Protein AF-A0A8T6NS29-F1 (afdb_monomer_lite)

Radius of gyration: 15.3 Å; chains: 1; bounding box: 45×23×34 Å

Sequence (84 aa):
MNTSSFDVVIVGAGAAGVGCGVVLRDLDVERFTLLDQHAVGASFQRWPEELRLLTPSFPSNAFGVLDLNAFGLSASRAFSLRCA

Secondary structure (DSSP, 8-state):
------SEEEE--SHHHHHHHHHHHHTT--SEEEE-SS-TTHHHHTS-TT---SSPP--GGGGT---TT-SSTT--HHHHTT--

Structure (mmCIF, N/CA/C/O backbone):
data_AF-A0A8T6NS29-F1
#
_entry.id   AF-A0A8T6NS29-F1
#
loop_
_atom_site.group_PDB
_atom_site.id
_atom_site.type_symbol
_atom_site.label_atom_id
_atom_site.label_alt_id
_atom_site.label_comp_id
_atom_site.label_asym_id
_atom_site.label_entity_id
_atom_site.label_seq_id
_atom_site.pdbx_PDB_ins_code
_atom_site.Cartn_x
_atom_site.Cartn_y
_atom_site.Cartn_z
_atom_site.occupancy
_atom_site.B_iso_or_equiv
_atom_site.auth_seq_id
_atom_site.auth_comp_id
_atom_site.auth_asym_id
_atom_site.auth_atom_id
_atom_site.pdbx_PDB_model_num
ATOM 1 N N . MET A 1 1 ? -29.764 -13.870 6.130 1.00 44.41 1 MET A N 1
ATOM 2 C CA . MET A 1 1 ? -28.515 -13.312 5.568 1.00 44.41 1 MET A CA 1
ATOM 3 C C . MET A 1 1 ? -27.891 -12.465 6.658 1.00 44.41 1 MET A C 1
ATOM 5 O O . MET A 1 1 ? -28.577 -11.591 7.165 1.00 44.41 1 MET A O 1
ATOM 9 N N . ASN A 1 2 ? -26.680 -12.795 7.106 1.00 50.09 2 ASN A N 1
ATOM 10 C CA . ASN A 1 2 ? -26.013 -12.032 8.157 1.00 50.09 2 ASN A CA 1
ATOM 11 C C . ASN A 1 2 ? -25.400 -10.790 7.500 1.00 50.09 2 ASN A C 1
ATOM 13 O O . ASN A 1 2 ? -24.437 -10.912 6.744 1.00 50.09 2 ASN A O 1
ATOM 17 N N . THR A 1 3 ? -26.011 -9.623 7.687 1.00 61.03 3 THR A N 1
ATOM 18 C CA . THR A 1 3 ? -25.521 -8.376 7.092 1.00 61.03 3 THR A CA 1
ATOM 19 C C . THR A 1 3 ? -24.368 -7.870 7.948 1.00 61.03 3 THR A C 1
ATOM 21 O O . THR A 1 3 ? -24.562 -7.064 8.854 1.00 61.03 3 THR A O 1
ATOM 24 N N . SER A 1 4 ? -23.163 -8.388 7.707 1.00 70.50 4 SER A N 1
ATOM 25 C CA . SER A 1 4 ? -21.951 -7.816 8.288 1.00 70.50 4 SER A CA 1
ATOM 26 C C . SER A 1 4 ? -21.827 -6.380 7.785 1.00 70.50 4 SER A C 1
ATOM 28 O O . SER A 1 4 ? -21.490 -6.142 6.628 1.00 70.50 4 SER A O 1
ATOM 30 N N . SER A 1 5 ? -22.186 -5.422 8.636 1.00 87.81 5 SER A N 1
ATOM 31 C CA . SER A 1 5 ? -22.067 -4.005 8.317 1.00 87.81 5 SER A CA 1
ATOM 32 C C . SER A 1 5 ? -20.597 -3.615 8.419 1.00 87.81 5 SER A C 1
ATOM 34 O O . SER A 1 5 ? -19.959 -3.886 9.439 1.00 87.81 5 SER A O 1
ATOM 36 N N . PHE A 1 6 ? -20.082 -2.947 7.395 1.00 94.25 6 PHE A N 1
ATOM 37 C CA . PHE A 1 6 ? -18.795 -2.259 7.438 1.00 94.25 6 PHE A CA 1
ATOM 38 C C . PHE A 1 6 ? -19.038 -0.764 7.635 1.00 94.2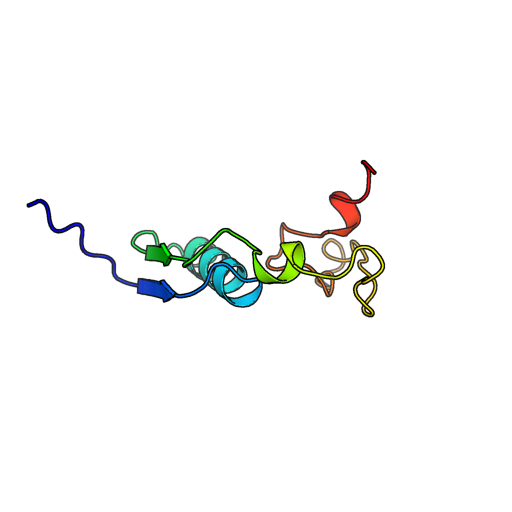5 6 PHE A C 1
ATOM 40 O O . PHE A 1 6 ? -20.037 -0.239 7.144 1.00 94.25 6 PHE A O 1
ATOM 47 N N . ASP A 1 7 ? -18.138 -0.099 8.350 1.00 94.69 7 ASP A N 1
ATOM 48 C CA . ASP A 1 7 ? -18.139 1.359 8.503 1.00 94.69 7 ASP A CA 1
ATOM 49 C C . ASP A 1 7 ? -17.473 2.029 7.295 1.00 94.69 7 ASP A C 1
ATOM 51 O O . ASP A 1 7 ? -17.854 3.127 6.894 1.00 94.69 7 ASP A O 1
ATOM 55 N N . VAL A 1 8 ? -16.507 1.339 6.673 1.00 97.06 8 VAL A N 1
ATOM 56 C CA . VAL A 1 8 ? -15.803 1.803 5.473 1.00 97.06 8 VAL A CA 1
ATOM 57 C C . VAL A 1 8 ? -15.639 0.660 4.470 1.00 97.06 8 VAL A C 1
ATOM 59 O O . VAL A 1 8 ? -15.270 -0.460 4.826 1.00 97.06 8 VAL A O 1
ATOM 62 N N . VAL A 1 9 ? -15.869 0.957 3.192 1.00 97.19 9 VAL A N 1
ATOM 63 C CA . VAL A 1 9 ? -15.563 0.057 2.073 1.00 97.19 9 VAL A CA 1
ATOM 64 C C . VAL A 1 9 ? -14.596 0.766 1.135 1.00 97.19 9 VAL A C 1
ATOM 66 O O . VAL A 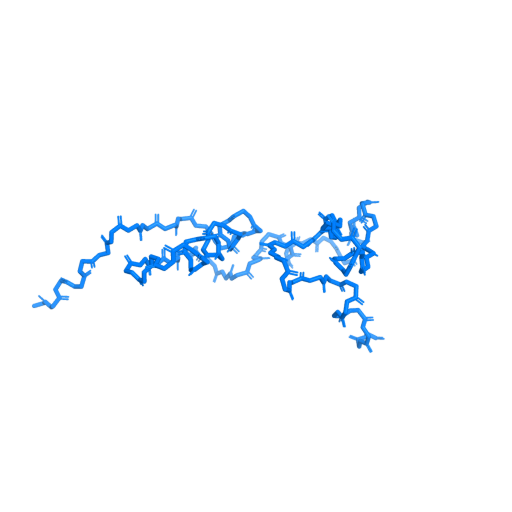1 9 ? -14.919 1.814 0.579 1.00 97.19 9 VAL A O 1
ATOM 69 N N . ILE A 1 10 ? -13.413 0.186 0.946 1.00 97.69 10 ILE A N 1
ATOM 70 C CA . ILE A 1 10 ? -12.418 0.663 -0.015 1.00 97.69 10 ILE A CA 1
ATOM 71 C C . ILE A 1 10 ? -12.611 -0.110 -1.321 1.00 97.69 10 ILE A C 1
ATOM 73 O O . ILE A 1 10 ? -12.522 -1.337 -1.341 1.00 97.69 10 ILE A O 1
ATOM 77 N N . VAL A 1 11 ? -12.854 0.605 -2.419 1.00 97.75 11 VAL A N 1
ATOM 78 C CA . VAL A 1 11 ? -12.994 0.012 -3.756 1.00 97.75 11 VAL A CA 1
ATOM 79 C C . VAL A 1 11 ? -11.700 0.230 -4.542 1.00 97.75 11 VAL A C 1
ATOM 81 O O . VAL A 1 11 ? -11.377 1.348 -4.935 1.00 97.75 11 VAL A O 1
ATOM 84 N N . GLY A 1 12 ? -10.967 -0.859 -4.763 1.00 97.44 12 GLY A N 1
ATOM 85 C CA . GLY A 1 12 ? -9.684 -0.937 -5.456 1.00 97.44 12 GLY A CA 1
ATOM 86 C C . GLY A 1 12 ? -8.537 -1.343 -4.525 1.00 97.44 12 GLY A C 1
ATOM 87 O O . GLY A 1 12 ? -8.171 -0.601 -3.617 1.00 97.44 12 GLY A O 1
ATOM 88 N N . ALA A 1 13 ? -7.892 -2.480 -4.799 1.00 96.50 13 ALA A N 1
ATOM 89 C CA . ALA A 1 13 ? -6.704 -2.992 -4.101 1.00 96.50 13 ALA A CA 1
ATOM 90 C C . ALA A 1 13 ? -5.391 -2.543 -4.763 1.00 96.50 13 ALA A C 1
ATOM 92 O O . ALA A 1 13 ? -4.415 -3.296 -4.838 1.00 96.50 13 ALA A O 1
ATOM 93 N N . GLY A 1 14 ? -5.361 -1.314 -5.279 1.00 95.19 14 GLY A N 1
ATOM 94 C CA . GLY A 1 14 ? -4.132 -0.667 -5.738 1.00 95.19 14 GLY A CA 1
ATOM 95 C C . GLY A 1 14 ? -3.298 -0.121 -4.574 1.00 95.19 14 GLY A C 1
ATOM 96 O O . GLY A 1 14 ? -3.696 -0.212 -3.415 1.00 95.19 14 GLY A O 1
ATOM 97 N N . ALA A 1 15 ? -2.163 0.516 -4.884 1.00 93.75 15 ALA A N 1
ATOM 98 C CA . ALA A 1 15 ? -1.300 1.132 -3.869 1.00 93.75 15 ALA A CA 1
ATOM 99 C C . ALA A 1 15 ? -2.064 2.124 -2.970 1.00 93.75 15 ALA A C 1
ATOM 101 O O . ALA A 1 15 ? -1.905 2.095 -1.754 1.00 93.75 15 ALA A O 1
ATOM 102 N N . ALA A 1 16 ? -2.946 2.938 -3.561 1.00 94.94 16 ALA A N 1
ATOM 103 C CA . ALA A 1 16 ? -3.776 3.886 -2.823 1.00 94.94 16 ALA A CA 1
ATOM 104 C C . ALA A 1 16 ? -4.752 3.187 -1.863 1.00 94.94 16 ALA A C 1
ATOM 106 O O . ALA A 1 16 ? -4.779 3.511 -0.682 1.00 94.94 16 ALA A O 1
ATOM 107 N N . GLY A 1 17 ? -5.516 2.199 -2.342 1.00 96.19 17 GLY A N 1
ATOM 108 C CA . GLY A 1 17 ? -6.500 1.510 -1.507 1.00 96.19 17 GLY A CA 1
ATOM 109 C C . GLY A 1 17 ? -5.860 0.713 -0.373 1.00 96.19 17 GLY A C 1
ATOM 110 O O . GLY A 1 17 ? -6.320 0.788 0.764 1.00 96.19 17 GLY A O 1
ATOM 111 N N . VAL A 1 18 ? -4.756 0.013 -0.653 1.00 94.75 18 VAL A N 1
ATOM 112 C CA . VAL A 1 18 ? -3.984 -0.682 0.389 1.00 94.75 18 VAL A CA 1
ATOM 113 C C . VAL A 1 18 ? -3.440 0.320 1.410 1.00 94.75 18 VAL A C 1
ATOM 115 O O . VAL A 1 18 ? -3.582 0.083 2.606 1.00 94.75 18 VAL A O 1
ATOM 118 N N . GLY A 1 19 ? -2.892 1.456 0.964 1.00 93.75 19 GLY A N 1
ATOM 119 C CA . GLY A 1 19 ? -2.421 2.519 1.857 1.00 93.75 19 GLY A CA 1
ATOM 120 C C . GLY A 1 19 ? -3.529 3.090 2.747 1.00 93.75 19 GLY A C 1
ATOM 121 O O . GLY A 1 19 ? -3.335 3.234 3.951 1.00 93.75 19 GLY A O 1
ATOM 122 N N . CYS A 1 20 ? -4.725 3.328 2.197 1.00 95.44 20 CYS A N 1
ATOM 123 C CA . CYS A 1 20 ? -5.892 3.715 2.992 1.00 95.44 20 CYS A CA 1
ATOM 124 C C . CYS A 1 20 ? -6.245 2.653 4.042 1.00 95.44 20 CYS A C 1
ATOM 126 O O . CYS A 1 20 ? -6.509 3.001 5.187 1.00 95.44 20 CYS A O 1
ATOM 128 N N . GLY A 1 21 ? -6.211 1.367 3.680 1.00 94.94 21 GLY A N 1
ATOM 129 C CA . GLY A 1 21 ? -6.460 0.273 4.622 1.00 94.94 21 GLY A CA 1
ATOM 130 C C . GLY A 1 21 ? -5.428 0.201 5.751 1.00 94.94 21 GLY A C 1
ATOM 131 O O . GLY A 1 21 ? -5.797 -0.052 6.895 1.00 94.94 21 GLY A O 1
ATOM 132 N N . VAL A 1 22 ? -4.151 0.469 5.456 1.00 93.06 22 VAL A N 1
ATOM 133 C CA . VAL A 1 22 ? -3.100 0.577 6.484 1.00 93.06 22 VAL A CA 1
ATOM 134 C C . VAL A 1 22 ? -3.403 1.729 7.437 1.00 93.06 22 VAL A C 1
ATOM 136 O O . VAL A 1 22 ? -3.418 1.514 8.641 1.00 93.06 22 VAL A O 1
ATOM 139 N N . VAL A 1 23 ? -3.735 2.913 6.917 1.00 93.31 23 VAL A N 1
ATOM 140 C CA . VAL A 1 23 ? -4.063 4.078 7.758 1.00 93.31 23 VAL A CA 1
ATOM 141 C C . VAL A 1 23 ? -5.295 3.823 8.627 1.00 93.31 23 VAL A C 1
ATOM 143 O O . VAL A 1 23 ? -5.285 4.168 9.801 1.00 93.31 23 VAL A O 1
ATOM 146 N N . LEU A 1 24 ? -6.349 3.200 8.088 1.00 94.69 24 LEU A N 1
ATOM 147 C CA . LEU A 1 24 ? -7.532 2.843 8.881 1.00 94.69 24 LEU A CA 1
ATOM 148 C C . LEU A 1 24 ? -7.172 1.899 10.030 1.00 94.69 24 LEU A C 1
ATOM 150 O O . LEU A 1 24 ? -7.630 2.102 11.151 1.00 94.69 24 LEU A O 1
ATOM 154 N N . ARG A 1 25 ? -6.310 0.913 9.765 1.00 92.00 25 ARG A N 1
ATOM 155 C CA . ARG A 1 25 ? -5.808 0.005 10.796 1.00 92.00 25 ARG A CA 1
ATOM 156 C C . ARG A 1 25 ? -4.949 0.727 11.839 1.00 92.00 25 ARG A C 1
ATOM 158 O O . ARG A 1 25 ? -5.108 0.447 13.018 1.00 92.00 25 ARG A O 1
ATOM 165 N N . ASP A 1 26 ? -4.078 1.642 11.420 1.00 90.81 26 ASP A N 1
ATOM 166 C CA . ASP A 1 26 ? -3.229 2.437 12.321 1.00 90.81 26 ASP A CA 1
ATOM 167 C C . ASP A 1 26 ? -4.050 3.408 13.198 1.00 90.81 26 ASP A C 1
ATOM 169 O O . ASP A 1 26 ? -3.578 3.844 14.245 1.00 90.81 26 ASP A O 1
ATOM 173 N N . LEU A 1 27 ? -5.276 3.742 12.778 1.00 93.50 27 LEU A N 1
ATOM 174 C CA . LEU A 1 27 ? -6.251 4.553 13.519 1.00 93.50 27 LEU A CA 1
ATOM 175 C C . LEU A 1 27 ? -7.261 3.711 14.325 1.00 93.50 27 LEU A C 1
ATOM 177 O O . LEU A 1 27 ? -8.287 4.246 14.747 1.00 93.50 27 LEU A O 1
ATOM 181 N N . ASP A 1 28 ? -7.012 2.409 14.503 1.00 93.94 28 ASP A N 1
ATOM 182 C CA . ASP A 1 28 ? -7.891 1.462 15.211 1.00 93.94 28 ASP A CA 1
ATOM 183 C C . ASP A 1 28 ? -9.322 1.358 14.632 1.00 93.94 28 ASP A C 1
ATOM 185 O O . ASP A 1 28 ? -10.283 0.992 15.315 1.00 93.94 28 ASP A O 1
ATOM 189 N N . VAL A 1 29 ? -9.494 1.637 13.335 1.00 94.88 29 VAL A N 1
ATOM 190 C CA . VAL A 1 29 ? -10.745 1.361 12.619 1.00 94.88 29 VAL A CA 1
ATOM 191 C C . VAL A 1 29 ? -10.713 -0.089 12.146 1.00 94.88 29 VAL A C 1
ATOM 193 O O . VAL A 1 29 ? -10.046 -0.415 11.172 1.00 94.88 29 VAL A O 1
ATOM 196 N N . GLU A 1 30 ? -11.444 -0.980 12.817 1.00 90.00 30 GLU A N 1
ATOM 197 C CA . GLU A 1 30 ? -11.403 -2.424 12.515 1.00 90.00 30 GLU A CA 1
ATOM 198 C C . GLU A 1 30 ? -12.476 -2.882 11.517 1.00 90.00 30 GLU A C 1
ATOM 200 O O . GLU A 1 30 ? -12.311 -3.870 10.801 1.00 90.00 30 GLU A O 1
ATOM 205 N N . ARG A 1 31 ? -13.602 -2.167 11.449 1.00 94.88 31 ARG A N 1
ATOM 206 C CA . ARG A 1 31 ? -14.779 -2.566 10.663 1.00 94.88 31 ARG A CA 1
ATOM 207 C C . ARG A 1 31 ? -14.739 -2.002 9.249 1.00 94.88 31 ARG A C 1
ATOM 209 O O . ARG A 1 31 ? -15.676 -1.340 8.803 1.00 94.88 31 ARG A O 1
ATOM 216 N N . PHE A 1 32 ? -13.671 -2.294 8.519 1.00 96.31 32 PHE A N 1
ATOM 217 C CA . PHE A 1 32 ? -13.575 -1.958 7.103 1.00 96.31 32 PHE A CA 1
ATOM 218 C C . PHE A 1 32 ? -13.263 -3.176 6.245 1.00 96.31 32 PHE A C 1
ATOM 220 O O . PHE A 1 32 ? -12.813 -4.218 6.722 1.00 96.31 32 PHE A O 1
ATOM 227 N N . THR A 1 33 ? -13.517 -3.039 4.950 1.00 96.00 33 THR A N 1
ATOM 228 C CA . THR A 1 33 ? -13.123 -4.036 3.960 1.00 96.00 33 THR A CA 1
ATOM 229 C C . THR A 1 33 ? -12.553 -3.366 2.722 1.00 96.00 33 THR A C 1
ATOM 231 O O . THR A 1 33 ? -12.807 -2.188 2.457 1.00 96.00 33 THR A O 1
ATOM 234 N N . LEU A 1 34 ? -11.774 -4.130 1.966 1.00 96.50 34 LEU A N 1
ATOM 235 C CA . LEU A 1 34 ? -11.177 -3.705 0.716 1.00 96.50 34 LEU A CA 1
ATOM 236 C C . LEU A 1 34 ? -11.568 -4.702 -0.375 1.00 96.50 34 LEU A C 1
ATOM 238 O O . LEU A 1 34 ? -11.374 -5.907 -0.218 1.00 96.50 34 LEU A O 1
ATOM 242 N N . LEU A 1 35 ? -12.110 -4.190 -1.477 1.00 96.75 35 LEU A 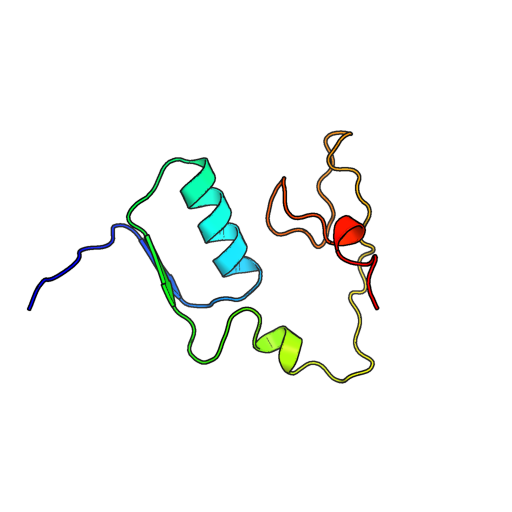N 1
ATOM 243 C CA . LEU A 1 35 ? -12.612 -4.984 -2.595 1.00 96.75 35 LEU A CA 1
ATOM 244 C C . LEU A 1 35 ? -11.882 -4.595 -3.877 1.00 96.75 35 LEU A C 1
ATOM 246 O O . LE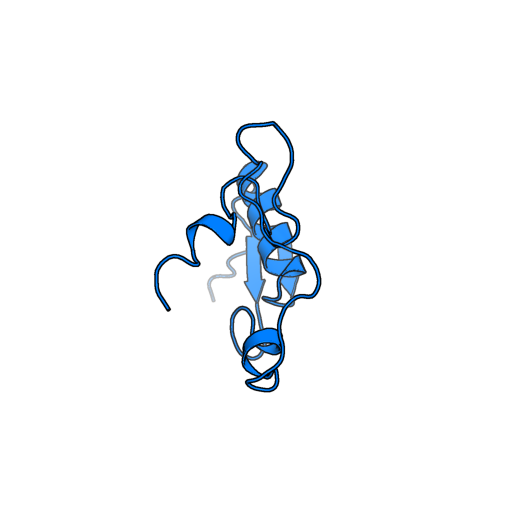U A 1 35 ? -11.736 -3.414 -4.167 1.00 96.75 35 LEU A O 1
ATOM 250 N N . ASP A 1 36 ? -11.472 -5.575 -4.675 1.00 97.31 36 ASP A N 1
ATOM 251 C CA . ASP A 1 36 ? -10.913 -5.351 -6.009 1.00 97.31 36 ASP A CA 1
ATOM 252 C C . ASP A 1 36 ? -11.550 -6.307 -7.007 1.00 97.31 36 ASP A C 1
ATOM 254 O O . ASP A 1 36 ? -11.882 -7.441 -6.671 1.00 97.31 36 ASP A O 1
ATOM 258 N N . GLN A 1 37 ? -11.715 -5.840 -8.240 1.00 96.44 37 GLN A N 1
ATOM 259 C CA . GLN A 1 37 ? -12.289 -6.632 -9.325 1.00 96.44 37 GLN A CA 1
ATOM 260 C C . GLN A 1 37 ? -11.412 -7.822 -9.748 1.00 96.44 37 GLN A C 1
ATOM 262 O O . GLN A 1 37 ? -11.928 -8.781 -10.319 1.00 96.44 37 GLN A O 1
ATOM 267 N N . HIS A 1 38 ? -10.097 -7.760 -9.518 1.00 96.75 38 HIS A N 1
ATOM 268 C CA . HIS A 1 38 ? -9.150 -8.775 -9.970 1.00 96.75 38 HIS A CA 1
ATOM 269 C C . HIS A 1 38 ? -8.317 -9.331 -8.816 1.00 96.75 38 HIS A C 1
ATOM 271 O O . HIS A 1 38 ? -8.478 -10.487 -8.439 1.00 96.75 38 HIS A O 1
ATOM 277 N N . ALA A 1 39 ? -7.384 -8.531 -8.299 1.00 95.44 39 ALA A N 1
ATOM 278 C CA . ALA A 1 39 ? -6.409 -8.944 -7.297 1.00 95.44 39 ALA A CA 1
ATOM 279 C C . ALA A 1 39 ? -5.683 -7.719 -6.727 1.00 95.44 39 ALA A C 1
ATOM 281 O O . ALA A 1 39 ? -5.615 -6.659 -7.354 1.00 95.44 39 ALA A O 1
ATOM 282 N N . VAL A 1 40 ? -5.056 -7.890 -5.563 1.00 94.44 40 VAL A N 1
ATOM 283 C CA . VAL A 1 40 ? -4.167 -6.874 -4.986 1.00 94.44 40 VAL A CA 1
ATOM 284 C C . VAL A 1 40 ? -3.051 -6.532 -5.971 1.00 94.44 40 VAL A C 1
ATOM 286 O O . VAL A 1 40 ? -2.330 -7.407 -6.447 1.00 94.44 40 VAL A O 1
ATOM 289 N N . GLY A 1 41 ? -2.907 -5.245 -6.285 1.00 93.88 41 GLY A N 1
ATOM 290 C CA . GLY A 1 41 ? -1.880 -4.759 -7.200 1.00 93.88 41 GLY A CA 1
ATOM 291 C C . GLY A 1 41 ? -2.061 -5.197 -8.657 1.00 93.88 41 GLY A C 1
ATOM 292 O O . GLY A 1 41 ? -1.086 -5.163 -9.405 1.00 93.88 41 GLY A O 1
ATOM 293 N N . ALA A 1 42 ? -3.272 -5.568 -9.092 1.00 96.56 42 ALA A N 1
ATOM 294 C CA . ALA A 1 42 ? -3.522 -6.062 -10.451 1.00 96.56 42 ALA A CA 1
ATOM 295 C C . ALA A 1 42 ? -2.994 -5.134 -11.567 1.00 96.56 42 ALA A C 1
ATOM 297 O O . ALA A 1 42 ? -2.574 -5.605 -12.620 1.00 96.56 42 ALA A O 1
ATOM 298 N N . SER A 1 43 ? -2.967 -3.813 -11.352 1.00 94.62 43 SER A N 1
ATOM 299 C CA . SER A 1 43 ? -2.372 -2.871 -12.313 1.00 94.62 43 SER A CA 1
ATOM 300 C C . SER A 1 43 ? -0.858 -3.036 -12.461 1.00 94.62 43 SER A C 1
ATOM 302 O O . SER A 1 43 ? -0.363 -2.932 -13.577 1.00 94.62 43 SER A O 1
ATOM 304 N N . PHE A 1 44 ? -0.138 -3.342 -11.377 1.00 94.31 44 PHE A N 1
ATOM 305 C CA . PHE A 1 44 ? 1.300 -3.629 -11.422 1.00 94.31 44 PHE A CA 1
ATOM 306 C C . PHE A 1 44 ? 1.587 -4.986 -12.069 1.00 94.31 44 PHE A C 1
ATOM 308 O O . PHE A 1 44 ? 2.566 -5.119 -12.787 1.00 94.31 44 PHE A O 1
ATOM 315 N N . GLN A 1 45 ? 0.722 -5.985 -11.861 1.00 93.75 45 GLN A N 1
ATOM 316 C CA . GLN A 1 45 ? 0.862 -7.307 -12.495 1.00 93.75 45 GLN A CA 1
ATOM 317 C C . GLN A 1 45 ? 0.702 -7.260 -14.021 1.00 93.75 45 GLN A C 1
ATOM 319 O O . GLN A 1 45 ? 1.186 -8.140 -14.719 1.00 93.75 45 GLN A O 1
ATOM 324 N N . ARG A 1 46 ? 0.011 -6.238 -14.536 1.00 96.00 46 ARG A N 1
ATOM 325 C CA . ARG A 1 46 ? -0.186 -6.002 -15.974 1.00 96.00 46 ARG A CA 1
ATOM 326 C C . ARG A 1 46 ? 0.852 -5.065 -16.585 1.00 96.00 46 ARG A C 1
ATOM 328 O O . ARG A 1 46 ? 0.707 -4.677 -17.743 1.00 96.00 46 ARG A O 1
ATOM 335 N N . TRP A 1 47 ? 1.849 -4.637 -15.818 1.00 96.38 47 TRP A N 1
ATOM 336 C CA . TRP A 1 47 ? 2.949 -3.873 -16.386 1.00 96.38 47 TRP A CA 1
ATOM 337 C C . TRP A 1 47 ? 3.739 -4.728 -17.383 1.00 96.38 47 TRP A C 1
ATOM 339 O O . TRP A 1 47 ? 3.880 -5.930 -17.156 1.00 96.38 47 TRP A O 1
ATOM 349 N N . PRO A 1 48 ? 4.273 -4.125 -18.464 1.00 97.50 48 PRO A N 1
ATOM 350 C CA . PRO A 1 48 ? 5.293 -4.778 -19.277 1.00 97.50 48 PRO A CA 1
ATOM 351 C C . PRO A 1 48 ? 6.442 -5.277 -18.397 1.00 97.50 48 PRO A C 1
ATOM 353 O O . PRO A 1 48 ? 6.778 -4.632 -17.397 1.00 97.50 48 PRO A O 1
ATOM 356 N N . GLU A 1 49 ? 7.058 -6.398 -18.771 1.00 94.38 49 GLU A N 1
ATOM 357 C CA . GLU A 1 49 ? 8.101 -7.050 -17.968 1.00 94.38 49 GLU A CA 1
ATOM 358 C C . GLU A 1 49 ? 9.315 -6.147 -17.712 1.00 94.38 49 GLU A C 1
ATOM 360 O O . GLU A 1 49 ? 10.018 -6.313 -16.710 1.00 94.38 49 GLU A O 1
ATOM 365 N N . GLU A 1 50 ? 9.553 -5.153 -18.568 1.00 96.06 50 GLU A N 1
ATOM 366 C CA . GLU A 1 50 ? 10.651 -4.192 -18.471 1.00 96.06 50 GLU A CA 1
ATOM 367 C C . GLU A 1 50 ? 10.316 -2.982 -17.594 1.00 96.06 50 GLU A C 1
ATOM 369 O O . GLU A 1 50 ? 11.223 -2.268 -17.160 1.00 96.06 50 GLU A O 1
ATOM 374 N N . LEU A 1 51 ? 9.034 -2.722 -17.313 1.00 95.94 51 LEU A N 1
ATOM 375 C CA . LEU A 1 51 ? 8.636 -1.500 -16.623 1.00 95.94 51 LEU A CA 1
ATOM 376 C C . LEU A 1 51 ? 9.085 -1.533 -15.155 1.00 95.94 51 LEU A C 1
ATOM 378 O O . LEU A 1 51 ? 8.894 -2.514 -14.429 1.00 95.94 51 LEU A O 1
ATOM 382 N N . ARG A 1 52 ? 9.705 -0.441 -14.705 1.00 92.75 52 ARG A N 1
ATOM 383 C CA . ARG A 1 52 ? 10.199 -0.250 -13.334 1.00 92.75 52 ARG A CA 1
ATOM 384 C C . ARG A 1 52 ? 9.713 1.091 -12.793 1.00 92.75 52 ARG A C 1
ATOM 386 O O . ARG A 1 52 ? 9.385 2.001 -13.551 1.00 92.75 52 ARG A O 1
ATOM 393 N N . LEU A 1 53 ? 9.680 1.212 -11.469 1.00 93.19 53 LEU A N 1
ATOM 394 C CA . LEU A 1 53 ? 9.420 2.488 -10.803 1.00 93.19 53 LEU A CA 1
ATOM 395 C C . LEU A 1 53 ? 10.570 3.463 -11.086 1.00 93.19 53 LEU A C 1
ATOM 397 O O . LEU A 1 53 ? 11.735 3.083 -10.993 1.00 93.19 53 LEU A O 1
ATOM 401 N N . LEU A 1 54 ? 10.235 4.714 -11.417 1.00 93.44 54 LEU A N 1
ATOM 402 C CA . LEU A 1 54 ? 11.222 5.779 -11.637 1.00 93.44 54 LEU A CA 1
ATOM 403 C C . LEU A 1 54 ? 11.801 6.304 -10.319 1.00 93.44 54 LEU A C 1
ATOM 405 O O . LEU A 1 54 ? 12.965 6.686 -10.244 1.00 93.44 54 LEU A O 1
ATOM 409 N N . THR A 1 55 ? 10.974 6.341 -9.279 1.00 91.94 55 THR A N 1
ATOM 410 C CA . THR A 1 55 ? 11.353 6.770 -7.937 1.00 91.94 55 THR A CA 1
ATOM 411 C C . THR A 1 55 ? 12.135 5.658 -7.239 1.00 91.94 55 THR A C 1
ATOM 413 O O . THR A 1 55 ? 11.649 4.524 -7.172 1.00 91.94 55 THR A O 1
ATOM 416 N N . PRO A 1 56 ? 13.335 5.935 -6.698 1.00 87.62 56 PRO A N 1
ATOM 417 C CA . PRO A 1 56 ? 14.102 4.923 -5.986 1.00 87.62 56 PRO A CA 1
ATOM 418 C C . PRO A 1 56 ? 13.429 4.573 -4.654 1.00 87.62 56 PRO A C 1
ATOM 420 O O . PRO A 1 56 ? 12.878 5.440 -3.978 1.00 87.62 56 PRO A O 1
ATOM 423 N N . SER A 1 57 ? 13.525 3.304 -4.254 1.00 87.88 57 SER A N 1
ATOM 424 C CA . SER A 1 57 ? 13.222 2.888 -2.883 1.00 87.88 57 SER A CA 1
ATOM 425 C C . SER A 1 57 ? 14.477 2.932 -2.028 1.00 87.88 57 SER A C 1
ATOM 427 O O . SER A 1 57 ? 15.503 2.360 -2.395 1.00 87.88 57 SER A O 1
ATOM 429 N N . PHE A 1 58 ? 14.382 3.575 -0.868 1.00 84.38 58 PHE A N 1
ATOM 430 C CA . PHE A 1 58 ? 15.463 3.669 0.107 1.00 84.38 58 PHE A CA 1
ATOM 431 C C . PHE A 1 58 ? 14.886 3.486 1.521 1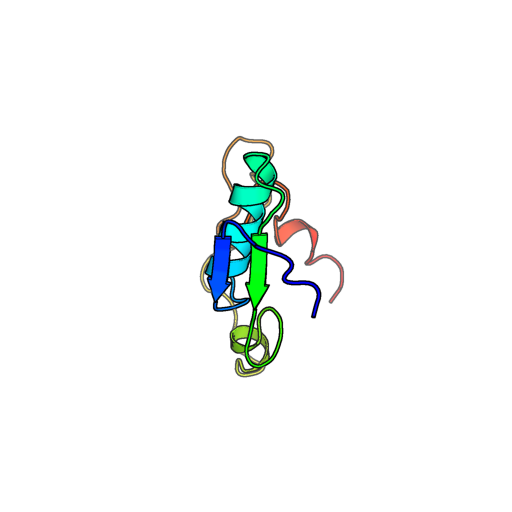.00 84.38 58 PHE A C 1
ATOM 433 O O . PHE A 1 58 ? 13.871 4.111 1.831 1.00 84.38 58 PHE A O 1
ATOM 440 N N . PRO A 1 59 ? 15.483 2.645 2.391 1.00 79.69 59 PRO A N 1
ATOM 441 C CA . PRO A 1 59 ? 14.926 2.322 3.704 1.00 79.69 59 PRO A CA 1
ATOM 442 C C . PRO A 1 59 ? 15.246 3.420 4.735 1.00 79.69 59 PRO A C 1
ATOM 444 O O . PRO A 1 59 ? 15.856 3.162 5.772 1.00 79.69 59 PRO A O 1
ATOM 447 N N . SER A 1 60 ? 14.841 4.662 4.461 1.00 80.19 60 SER A N 1
ATOM 448 C CA . SER A 1 60 ? 15.047 5.810 5.357 1.00 80.19 60 SER A CA 1
ATOM 449 C C . SER A 1 60 ? 14.033 5.904 6.497 1.00 80.19 60 SER A C 1
ATOM 451 O O . SER A 1 60 ? 14.097 6.856 7.272 1.00 80.19 60 SER A O 1
ATOM 453 N N . ASN A 1 61 ? 13.119 4.937 6.638 1.00 78.25 61 ASN A N 1
ATOM 454 C CA . ASN A 1 61 ? 12.044 4.995 7.635 1.00 78.25 61 ASN A CA 1
ATOM 455 C C . ASN A 1 61 ? 12.597 5.169 9.065 1.00 78.25 61 ASN A C 1
ATOM 457 O O . ASN A 1 61 ? 12.024 5.908 9.859 1.00 78.25 61 ASN A O 1
ATOM 461 N N . ALA A 1 62 ? 13.755 4.565 9.369 1.00 75.31 62 ALA A N 1
ATOM 462 C CA . ALA A 1 62 ? 14.450 4.719 10.654 1.00 75.31 62 ALA A CA 1
ATOM 463 C C . ALA A 1 62 ? 14.935 6.157 10.934 1.00 75.31 62 ALA A C 1
ATOM 465 O O . ALA A 1 62 ? 15.172 6.517 12.082 1.00 75.31 62 ALA A O 1
ATOM 466 N N . PHE A 1 63 ? 15.062 6.979 9.891 1.00 82.56 63 PHE A N 1
ATOM 467 C CA . PHE A 1 63 ? 15.470 8.383 9.948 1.00 82.56 63 PHE A CA 1
ATOM 468 C C . PHE A 1 63 ? 14.285 9.346 9.764 1.00 82.56 63 PHE A C 1
ATOM 470 O O . PHE A 1 63 ? 14.487 10.525 9.484 1.00 82.56 63 PHE A O 1
ATOM 477 N N . GLY A 1 64 ? 13.046 8.857 9.898 1.00 81.81 64 GLY A N 1
ATOM 478 C CA . GLY A 1 64 ? 11.836 9.682 9.819 1.00 81.81 64 GLY A CA 1
ATOM 479 C C . GLY A 1 64 ? 11.399 10.054 8.401 1.00 81.81 64 GLY A C 1
ATOM 480 O O . GLY A 1 64 ? 10.491 10.866 8.244 1.00 81.81 64 GLY A O 1
ATOM 481 N N . VAL A 1 65 ? 12.007 9.463 7.367 1.00 83.75 65 VAL A N 1
ATOM 482 C CA . VAL A 1 65 ? 11.633 9.697 5.964 1.00 83.75 65 VAL A CA 1
ATOM 483 C C . VAL A 1 65 ? 11.092 8.406 5.367 1.00 83.75 65 VAL A C 1
ATOM 485 O O . VAL A 1 65 ? 11.811 7.410 5.288 1.00 83.75 65 VAL A O 1
ATOM 488 N N . LEU A 1 66 ? 9.833 8.424 4.931 1.00 84.06 66 LEU A N 1
ATOM 489 C CA . LEU A 1 66 ? 9.191 7.264 4.320 1.00 84.06 66 LEU A CA 1
ATOM 490 C C . LEU A 1 66 ? 9.817 6.941 2.952 1.00 84.06 66 LEU A C 1
ATOM 492 O O . LEU A 1 66 ? 10.011 7.832 2.127 1.00 84.06 66 LEU A O 1
ATOM 496 N N . ASP A 1 67 ? 10.092 5.660 2.704 1.00 87.00 67 ASP A N 1
ATOM 497 C CA . ASP A 1 67 ? 10.407 5.131 1.370 1.00 87.00 67 ASP A CA 1
ATOM 498 C C . ASP A 1 67 ? 9.319 5.546 0.364 1.00 87.00 67 ASP A C 1
ATOM 500 O O . ASP A 1 67 ? 8.137 5.269 0.568 1.00 87.00 67 ASP A O 1
ATOM 504 N N . LEU A 1 68 ? 9.717 6.190 -0.737 1.00 87.00 68 LEU A N 1
ATOM 505 C CA . LEU A 1 68 ? 8.794 6.777 -1.717 1.00 87.00 68 LEU A CA 1
ATOM 506 C C . LEU A 1 68 ? 7.824 5.771 -2.344 1.00 87.00 68 LEU A C 1
ATOM 508 O O . LEU A 1 68 ? 6.749 6.164 -2.792 1.00 87.00 68 LEU A O 1
ATOM 512 N N . ASN A 1 69 ? 8.189 4.487 -2.389 1.00 90.06 69 ASN A N 1
ATOM 513 C CA . ASN A 1 69 ? 7.329 3.440 -2.943 1.00 90.06 69 ASN A CA 1
ATOM 514 C C . ASN A 1 69 ? 6.674 2.568 -1.857 1.00 90.06 69 ASN A C 1
ATOM 516 O O . ASN A 1 69 ? 6.112 1.514 -2.178 1.00 90.06 69 ASN A O 1
ATOM 520 N N . ALA A 1 70 ? 6.769 2.963 -0.584 1.00 87.19 70 ALA A N 1
ATOM 521 C CA . ALA A 1 70 ? 6.056 2.324 0.513 1.00 87.19 70 ALA A CA 1
ATOM 522 C C . ALA A 1 70 ? 4.625 2.857 0.623 1.00 87.19 70 ALA A C 1
ATOM 524 O O . ALA A 1 70 ? 4.361 4.041 0.444 1.00 87.19 70 ALA A O 1
ATOM 525 N N . PHE A 1 71 ? 3.697 1.973 0.978 1.00 82.00 71 PHE A N 1
ATOM 526 C CA . PHE A 1 71 ? 2.297 2.317 1.252 1.00 82.00 71 PHE A CA 1
ATOM 527 C C . PHE A 1 71 ? 1.993 2.409 2.761 1.00 82.00 71 PHE A C 1
ATOM 529 O O . PHE A 1 71 ? 0.835 2.506 3.149 1.00 82.00 71 PHE A O 1
ATOM 536 N N . GLY A 1 72 ? 3.021 2.359 3.616 1.00 77.44 72 GLY A N 1
ATOM 537 C CA . GLY A 1 72 ? 2.901 2.448 5.072 1.00 77.44 72 GLY A CA 1
ATOM 538 C C . GLY A 1 72 ? 4.264 2.468 5.767 1.00 77.44 72 GLY A C 1
ATOM 539 O O . GLY A 1 72 ? 5.272 2.066 5.180 1.00 77.44 72 GLY A O 1
ATOM 540 N N . LEU A 1 73 ? 4.298 2.911 7.028 1.00 68.75 73 LEU A N 1
ATOM 541 C CA . LEU A 1 73 ? 5.534 3.099 7.810 1.00 68.75 73 LEU A CA 1
ATOM 542 C C . LEU A 1 73 ? 6.359 1.809 7.969 1.00 68.75 73 LEU A C 1
ATOM 544 O O . LEU A 1 73 ? 7.590 1.852 7.986 1.00 68.75 73 LEU A O 1
ATOM 548 N N . SER A 1 74 ? 5.694 0.654 8.025 1.00 65.44 74 SER A N 1
ATOM 549 C CA . SER A 1 74 ? 6.322 -0.671 8.123 1.00 65.44 74 SER A CA 1
ATOM 550 C C . SER A 1 74 ? 6.575 -1.352 6.767 1.00 65.44 74 SER A C 1
ATOM 552 O O . SER A 1 74 ? 7.173 -2.425 6.729 1.00 65.44 74 SER A O 1
ATOM 554 N N . ALA A 1 75 ? 6.166 -0.746 5.646 1.00 59.44 75 ALA A N 1
ATOM 555 C CA . ALA A 1 75 ? 6.089 -1.391 4.331 1.00 59.44 75 ALA A CA 1
ATOM 556 C C . ALA A 1 75 ? 7.135 -0.877 3.316 1.00 59.44 75 ALA A C 1
ATOM 558 O O . ALA A 1 75 ? 6.809 -0.627 2.154 1.00 59.44 75 ALA A O 1
ATOM 559 N N . SER A 1 76 ? 8.399 -0.699 3.728 1.00 55.03 76 SER A N 1
ATOM 560 C CA . SER A 1 76 ? 9.476 -0.298 2.801 1.00 55.03 76 SER A CA 1
ATOM 561 C C . SER A 1 76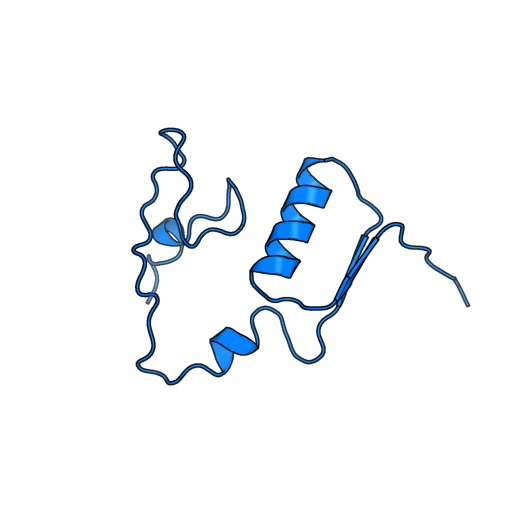 ? 9.817 -1.412 1.804 1.00 55.03 76 SER A C 1
ATOM 563 O O . SER A 1 76 ? 10.196 -2.520 2.192 1.00 55.03 76 SER A O 1
ATOM 565 N N . ARG A 1 77 ? 9.762 -1.095 0.500 1.00 53.50 77 ARG A N 1
ATOM 566 C CA . ARG A 1 77 ? 10.121 -2.036 -0.579 1.00 53.50 77 ARG A CA 1
ATOM 567 C C . ARG A 1 77 ? 11.621 -2.298 -0.658 1.00 53.50 77 ARG A C 1
ATOM 569 O O . ARG A 1 77 ? 12.014 -3.348 -1.165 1.00 53.50 77 ARG A O 1
ATOM 576 N N . ALA A 1 78 ? 12.457 -1.408 -0.121 1.00 54.25 78 ALA A N 1
ATOM 577 C CA . ALA A 1 78 ? 13.894 -1.649 -0.007 1.00 54.25 78 ALA A CA 1
ATOM 578 C C . ALA A 1 78 ? 14.230 -2.883 0.857 1.00 54.25 78 ALA A C 1
ATOM 580 O O . ALA A 1 78 ? 15.261 -3.517 0.637 1.00 54.25 78 ALA A O 1
ATOM 581 N N . PHE A 1 79 ? 13.357 -3.273 1.796 1.00 51.59 79 PHE A N 1
ATOM 582 C CA . PHE A 1 79 ? 13.528 -4.510 2.566 1.00 51.59 79 PHE A CA 1
ATOM 583 C C . PHE A 1 79 ? 13.061 -5.763 1.800 1.00 51.59 79 PHE A C 1
ATOM 585 O O . PHE A 1 79 ? 13.575 -6.853 2.047 1.00 51.59 79 PHE A O 1
ATOM 592 N N . SER A 1 80 ? 12.133 -5.613 0.847 1.00 48.84 80 SER A N 1
ATOM 593 C CA . SER A 1 80 ? 11.558 -6.707 0.046 1.00 48.84 80 SER A CA 1
ATOM 594 C C . SER A 1 80 ? 12.365 -7.068 -1.209 1.00 48.84 80 SER A C 1
ATOM 596 O O . SER A 1 80 ? 12.181 -8.153 -1.748 1.00 48.84 80 SER A O 1
ATOM 598 N N . LEU A 1 81 ? 13.279 -6.206 -1.672 1.00 41.66 81 LEU A N 1
ATOM 599 C CA . LEU A 1 81 ? 14.112 -6.430 -2.870 1.00 41.66 81 LEU A CA 1
ATOM 600 C C . LEU A 1 81 ? 15.316 -7.376 -2.650 1.00 41.66 81 LEU A C 1
ATOM 602 O O . LEU A 1 81 ? 16.183 -7.467 -3.512 1.00 41.66 81 LEU A O 1
ATOM 606 N N . ARG A 1 82 ? 15.388 -8.099 -1.521 1.00 31.64 82 ARG A N 1
ATOM 607 C CA . ARG A 1 82 ? 16.471 -9.063 -1.226 1.00 31.64 82 ARG A CA 1
ATOM 608 C C . ARG A 1 82 ? 16.250 -10.494 -1.735 1.00 31.64 82 ARG A C 1
ATOM 610 O O . ARG A 1 82 ? 17.081 -11.347 -1.447 1.00 31.64 82 ARG A O 1
ATOM 617 N N . CYS A 1 83 ? 15.200 -10.745 -2.512 1.00 32.16 83 CYS A N 1
ATOM 618 C CA . CYS A 1 83 ? 15.020 -12.002 -3.239 1.00 32.16 83 CYS A CA 1
ATOM 619 C C . CYS A 1 83 ? 14.442 -11.713 -4.633 1.00 32.16 83 CYS A C 1
ATOM 621 O O . CYS A 1 83 ? 13.224 -11.652 -4.798 1.00 32.16 83 CYS A O 1
ATOM 623 N N . ALA A 1 84 ? 15.320 -11.511 -5.612 1.00 33.88 84 ALA A N 1
ATOM 624 C CA . ALA A 1 84 ? 15.068 -11.721 -7.034 1.00 33.88 84 ALA A CA 1
ATOM 625 C C . ALA A 1 84 ? 16.331 -12.351 -7.626 1.00 33.88 84 ALA A C 1
ATOM 627 O O . ALA A 1 84 ? 17.429 -11.889 -7.234 1.00 33.88 84 ALA A O 1
#

Foldseek 3Di:
DPPLDAPEEAEALELQSVLVVQVCVVVVRDRYDYDYPPDRNVVVVPDDPPDDDPQDFDLCLVVVDDGPSASDSPGGCVVVPPPD

pLDDT: mean 84.23, std 17.52, range [31.64, 97.75]